Protein AF-W6TKU3-F1 (afdb_monomer_lite)

Sequence (75 aa):
MYVSYAMNCAEMIALGIATYVFSGGNLEFESLWLYLTVIFTGCLILAPFNYRYSRVILLHWLSPKIKYNAYYDKP

Foldseek 3Di:
DVLLVVVLVVLLVVQLVVQCVVVPNDPDPVCPVVSVVSSVVSCVVCVVVSVVVSVVCCCVPVPVVDDDDCVPVDD

Structure (mmCIF, N/CA/C/O backbone):
data_AF-W6TKU3-F1
#
_entry.id   AF-W6TKU3-F1
#
loop_
_atom_site.group_PDB
_atom_site.id
_atom_site.type_symbol
_atom_site.label_atom_id
_atom_site.label_alt_id
_atom_site.label_comp_id
_atom_site.label_asym_id
_atom_site.label_entity_id
_atom_site.label_seq_id
_atom_site.pdbx_PDB_ins_code
_atom_site.Cartn_x
_atom_site.Cartn_y
_atom_site.Cartn_z
_atom_site.occupancy
_atom_site.B_iso_or_equiv
_atom_site.auth_seq_id
_atom_site.auth_comp_id
_atom_site.auth_asym_id
_atom_site.auth_atom_id
_atom_site.pdbx_PDB_model_num
ATOM 1 N N . MET A 1 1 ? 10.480 1.162 -6.234 1.00 63.53 1 MET A N 1
ATOM 2 C CA . MET A 1 1 ? 10.353 1.634 -4.839 1.00 63.53 1 MET A CA 1
ATOM 3 C C . MET A 1 1 ? 9.243 2.674 -4.698 1.00 63.53 1 MET A C 1
ATOM 5 O O . MET A 1 1 ? 8.257 2.362 -4.052 1.00 63.53 1 MET A O 1
ATOM 9 N N . TYR A 1 2 ? 9.324 3.838 -5.361 1.00 66.75 2 TYR A N 1
ATOM 10 C CA . TYR A 1 2 ? 8.324 4.917 -5.217 1.00 66.75 2 TYR A CA 1
ATOM 11 C C . TYR A 1 2 ? 6.882 4.516 -5.573 1.00 66.75 2 TYR A C 1
ATOM 13 O O . TYR A 1 2 ? 5.962 4.802 -4.818 1.00 66.75 2 TYR A O 1
ATOM 21 N N . VAL A 1 3 ? 6.686 3.792 -6.681 1.00 74.25 3 VAL A N 1
ATOM 22 C CA . VAL A 1 3 ? 5.346 3.353 -7.119 1.00 74.25 3 VAL A CA 1
ATOM 23 C C . VAL A 1 3 ? 4.748 2.308 -6.169 1.00 74.25 3 VAL A C 1
ATOM 25 O O . VAL A 1 3 ? 3.560 2.349 -5.877 1.00 74.25 3 VAL A O 1
ATOM 28 N N . SER A 1 4 ? 5.565 1.383 -5.656 1.00 76.31 4 SER A N 1
ATOM 29 C CA . SER A 1 4 ? 5.104 0.353 -4.714 1.00 76.31 4 SER A CA 1
ATOM 30 C C . SER A 1 4 ? 4.712 0.971 -3.371 1.00 76.31 4 SER A C 1
ATOM 32 O O . SER A 1 4 ? 3.716 0.571 -2.782 1.00 76.31 4 SER A O 1
ATOM 34 N N . TYR A 1 5 ? 5.468 1.980 -2.923 1.00 80.06 5 TYR A N 1
ATOM 35 C CA . TYR A 1 5 ? 5.167 2.739 -1.711 1.00 80.06 5 TYR A CA 1
ATOM 36 C C . TYR A 1 5 ? 3.866 3.536 -1.847 1.00 80.06 5 TYR A C 1
ATOM 38 O O . TYR A 1 5 ? 2.996 3.438 -0.990 1.00 80.06 5 TYR A O 1
ATOM 46 N N . ALA A 1 6 ? 3.689 4.254 -2.963 1.00 83.25 6 ALA A N 1
ATOM 47 C CA . ALA A 1 6 ? 2.468 5.013 -3.226 1.00 83.25 6 ALA A CA 1
ATOM 48 C C . ALA A 1 6 ? 1.214 4.122 -3.232 1.00 83.25 6 ALA A C 1
ATOM 50 O O . ALA A 1 6 ? 0.191 4.504 -2.671 1.00 83.25 6 ALA A O 1
ATOM 51 N N . MET A 1 7 ? 1.301 2.921 -3.814 1.00 83.81 7 MET A N 1
ATOM 52 C CA . MET A 1 7 ? 0.191 1.965 -3.786 1.00 83.81 7 MET A CA 1
ATOM 53 C C . MET A 1 7 ? -0.093 1.429 -2.385 1.00 83.81 7 MET A C 1
ATOM 55 O O . MET A 1 7 ? -1.255 1.337 -2.012 1.00 83.81 7 MET A O 1
ATOM 59 N N . ASN A 1 8 ? 0.938 1.147 -1.586 1.00 84.62 8 ASN A N 1
ATOM 60 C CA . ASN A 1 8 ? 0.732 0.700 -0.213 1.00 84.62 8 ASN A CA 1
ATOM 61 C C . ASN A 1 8 ? 0.078 1.796 0.654 1.00 84.62 8 ASN A C 1
ATOM 63 O O . ASN A 1 8 ? -0.868 1.510 1.381 1.00 84.62 8 ASN A O 1
ATOM 67 N N . CYS A 1 9 ? 0.482 3.065 0.506 1.00 87.19 9 CYS A N 1
ATOM 68 C CA . CYS A 1 9 ? -0.199 4.186 1.166 1.00 87.19 9 CYS A CA 1
ATOM 69 C C . CYS A 1 9 ? -1.664 4.323 0.723 1.00 87.19 9 CYS A C 1
ATOM 71 O O . CYS A 1 9 ? -2.543 4.515 1.563 1.00 87.19 9 CYS A O 1
ATOM 73 N N . ALA A 1 10 ? -1.938 4.218 -0.582 1.00 88.25 10 ALA A N 1
ATOM 74 C CA . ALA A 1 10 ? -3.299 4.291 -1.112 1.00 88.25 10 ALA A CA 1
ATOM 75 C C . ALA A 1 10 ? -4.182 3.156 -0.573 1.00 88.25 10 ALA A C 1
ATOM 77 O O . ALA A 1 10 ? -5.337 3.381 -0.221 1.00 88.25 10 ALA A O 1
ATOM 78 N N . GLU A 1 11 ? -3.627 1.955 -0.458 1.00 88.62 11 GLU A N 1
ATOM 79 C CA . GLU A 1 11 ? -4.310 0.786 0.080 1.00 88.62 11 GLU A CA 1
ATOM 80 C C . GLU A 1 11 ? -4.608 0.911 1.574 1.00 88.6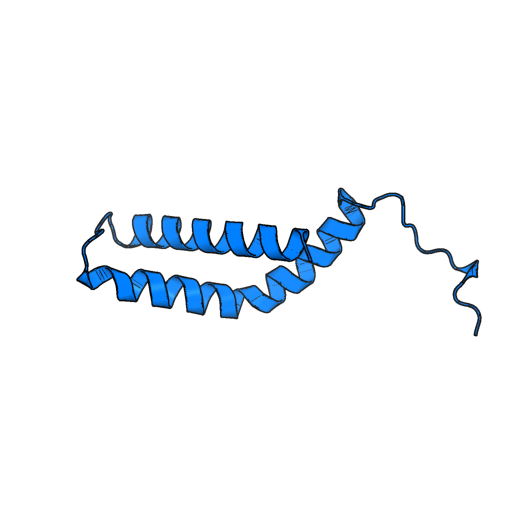2 11 GLU A C 1
ATOM 82 O O . GLU A 1 11 ? -5.733 0.644 1.987 1.00 88.62 11 GLU A O 1
ATOM 87 N N . MET A 1 12 ? -3.653 1.385 2.380 1.00 87.06 12 MET A N 1
ATOM 88 C CA . MET A 1 12 ? -3.890 1.646 3.804 1.00 87.06 12 MET A CA 1
ATOM 89 C C . MET A 1 12 ? -5.029 2.653 4.010 1.00 87.06 12 MET A C 1
ATOM 91 O O . MET A 1 12 ? -5.893 2.446 4.861 1.00 87.06 12 MET A O 1
ATOM 95 N N . ILE A 1 13 ? -5.064 3.719 3.202 1.00 90.00 13 ILE A N 1
ATOM 96 C CA . ILE A 1 13 ? -6.140 4.717 3.240 1.00 90.00 13 ILE A CA 1
ATOM 97 C C . ILE A 1 13 ? -7.469 4.092 2.801 1.00 90.00 13 ILE A C 1
ATOM 99 O O . ILE A 1 13 ? -8.479 4.267 3.480 1.00 90.00 13 ILE A O 1
ATOM 103 N N . ALA A 1 14 ? -7.479 3.336 1.701 1.00 90.62 14 ALA A N 1
ATOM 104 C CA . ALA A 1 14 ? -8.683 2.692 1.187 1.00 90.62 14 ALA A CA 1
ATOM 105 C C . ALA A 1 14 ? -9.266 1.678 2.183 1.00 90.62 14 ALA A C 1
ATOM 107 O O . ALA A 1 14 ? -10.472 1.682 2.411 1.00 90.62 14 ALA A O 1
ATOM 108 N N . LEU A 1 15 ? -8.424 0.858 2.819 1.00 90.00 15 LEU A N 1
ATOM 109 C CA . LEU A 1 15 ? -8.833 -0.088 3.859 1.00 90.00 15 LEU A CA 1
ATOM 110 C C . LEU A 1 15 ? -9.330 0.628 5.114 1.00 90.00 15 LEU A C 1
ATOM 112 O O . LEU A 1 15 ? -10.324 0.198 5.695 1.00 90.00 15 LEU A O 1
ATOM 116 N N . GLY A 1 16 ? -8.702 1.738 5.510 1.00 86.38 16 GLY A N 1
ATOM 117 C CA . GLY A 1 16 ? -9.185 2.573 6.611 1.00 86.38 16 GLY A CA 1
ATOM 118 C C . GLY A 1 16 ? -10.579 3.143 6.336 1.00 86.38 16 GLY A C 1
ATOM 119 O O . GLY A 1 16 ? -11.478 3.005 7.163 1.00 86.38 16 GLY A O 1
ATOM 120 N N . ILE A 1 17 ? -10.796 3.705 5.144 1.00 88.06 17 ILE A N 1
ATOM 121 C CA . ILE A 1 17 ? -12.107 4.227 4.724 1.00 88.06 17 ILE A CA 1
ATOM 122 C C . ILE A 1 17 ? -13.135 3.096 4.624 1.00 88.06 17 ILE A C 1
ATOM 124 O O . ILE A 1 17 ? -14.252 3.241 5.114 1.00 88.06 17 ILE A O 1
ATOM 128 N N . ALA A 1 18 ? -12.768 1.960 4.028 1.00 88.44 18 ALA A N 1
ATOM 129 C CA . ALA A 1 18 ? -13.650 0.804 3.916 1.00 88.44 18 ALA A CA 1
ATOM 130 C C . ALA A 1 18 ? -14.080 0.311 5.302 1.00 88.44 18 ALA A C 1
ATOM 132 O O . ALA A 1 18 ? -15.268 0.126 5.544 1.00 88.44 18 ALA A O 1
ATOM 133 N N . THR A 1 19 ? -13.134 0.177 6.231 1.00 88.12 19 THR A N 1
ATOM 134 C CA . THR A 1 19 ? -13.414 -0.231 7.613 1.00 88.12 19 THR A CA 1
ATOM 135 C C . THR A 1 19 ? -14.356 0.752 8.304 1.00 88.12 19 THR A C 1
ATOM 137 O O . THR A 1 19 ? -15.296 0.322 8.965 1.00 88.12 19 THR A O 1
ATOM 140 N N . TYR A 1 20 ? -14.180 2.058 8.091 1.00 85.50 20 TYR A N 1
ATOM 141 C CA . TYR A 1 20 ? -15.081 3.080 8.629 1.00 85.50 20 TYR A CA 1
ATOM 142 C C . TYR A 1 20 ? -16.507 2.974 8.092 1.00 85.50 20 TYR A C 1
ATOM 144 O O . TYR A 1 20 ? -17.468 3.004 8.865 1.00 85.50 20 TYR A O 1
ATOM 152 N N . VAL A 1 21 ? -16.650 2.790 6.779 1.00 86.88 21 VAL A N 1
ATOM 153 C CA . VAL A 1 21 ? -17.957 2.622 6.133 1.00 86.88 21 VAL A CA 1
ATOM 154 C C . VAL A 1 21 ? -18.634 1.328 6.596 1.00 86.88 21 VAL A C 1
ATOM 156 O O . VAL A 1 21 ? -19.816 1.349 6.931 1.00 86.88 21 VAL A O 1
ATOM 159 N N . PHE A 1 22 ? -17.900 0.214 6.673 1.00 84.69 22 PHE A N 1
ATOM 160 C CA . PHE A 1 22 ? -18.449 -1.080 7.094 1.00 84.69 22 PHE A CA 1
ATOM 161 C C . PHE A 1 22 ? -18.757 -1.157 8.593 1.00 84.69 22 PHE A C 1
ATOM 163 O O . PHE A 1 22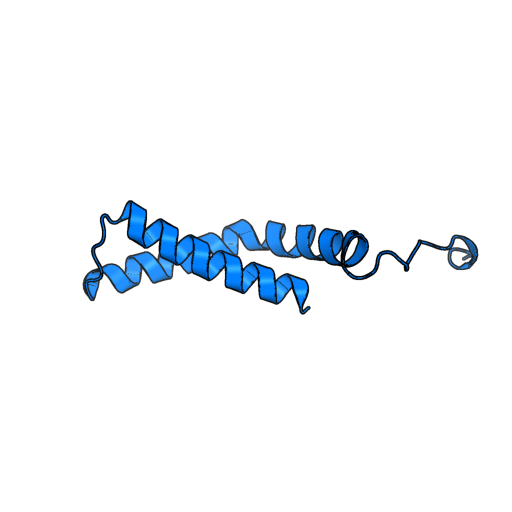 ? -19.715 -1.820 8.977 1.00 84.69 22 PHE A O 1
ATOM 170 N N . SER A 1 23 ? -17.991 -0.463 9.437 1.00 82.19 23 SER A N 1
ATOM 171 C CA . SER A 1 23 ? -18.214 -0.397 10.891 1.00 82.19 23 SER A CA 1
ATOM 172 C C . SER A 1 23 ? -19.356 0.562 11.281 1.00 82.19 23 SER A C 1
ATOM 174 O O . SER A 1 23 ? -19.675 0.721 12.460 1.00 82.19 23 SER A O 1
ATOM 176 N N . GLY A 1 24 ? -19.995 1.220 10.304 1.00 78.94 24 GLY A N 1
ATOM 177 C CA . GLY A 1 24 ? -21.148 2.093 10.535 1.00 78.94 24 GLY A CA 1
ATOM 178 C C . GLY A 1 24 ? -20.799 3.446 11.160 1.00 78.94 24 GLY A C 1
ATOM 179 O O . GLY A 1 24 ? -21.645 4.050 11.810 1.00 78.94 24 GLY A O 1
ATOM 180 N N . GLY A 1 25 ? -19.567 3.928 10.979 1.00 71.88 25 GLY A N 1
ATOM 181 C CA . GLY A 1 25 ? -19.136 5.233 11.488 1.00 71.88 25 GLY A CA 1
ATOM 182 C C . GLY A 1 25 ? -18.657 5.250 12.944 1.00 71.88 25 GLY A C 1
ATOM 183 O O . GLY A 1 25 ? -18.389 6.322 13.482 1.00 71.88 25 GLY A O 1
ATOM 184 N N . ASN A 1 26 ? -18.511 4.086 13.582 1.00 65.62 26 ASN A N 1
ATOM 185 C CA . ASN A 1 26 ? -17.993 3.996 14.946 1.00 65.62 26 ASN A CA 1
ATOM 186 C C . ASN A 1 26 ? -16.473 4.225 14.956 1.00 65.62 26 ASN A C 1
ATOM 188 O O . ASN A 1 26 ? -15.697 3.410 14.449 1.00 65.62 26 ASN A O 1
ATOM 192 N N . LEU A 1 27 ? -16.067 5.362 15.523 1.00 66.38 27 LEU A N 1
ATOM 193 C CA . LEU A 1 27 ? -14.678 5.805 15.702 1.00 66.38 27 LEU A CA 1
ATOM 194 C C . LEU A 1 27 ? -14.336 5.855 17.201 1.00 66.38 27 LEU A C 1
ATOM 196 O O . LEU A 1 27 ? -13.735 6.799 17.708 1.00 66.38 27 LEU A O 1
ATOM 200 N N . GLU A 1 28 ? -14.786 4.837 17.930 1.00 71.81 28 GLU A N 1
ATOM 201 C CA . GLU A 1 28 ? -14.514 4.683 19.357 1.00 71.81 28 GLU A CA 1
ATOM 202 C C . GLU A 1 28 ? -13.143 4.042 19.590 1.00 71.81 28 GLU A C 1
ATOM 204 O O . GLU A 1 28 ? -12.632 3.302 18.747 1.00 71.81 28 GLU A O 1
ATOM 209 N N . PHE A 1 29 ? -12.553 4.280 20.762 1.00 69.75 29 PHE A N 1
ATOM 210 C CA . PHE A 1 29 ? -11.225 3.763 21.111 1.00 69.75 29 PHE A CA 1
ATOM 211 C C . PHE A 1 29 ? -11.147 2.226 21.079 1.00 69.75 29 PHE A C 1
ATOM 213 O O . PHE A 1 29 ? -10.133 1.669 20.663 1.00 69.75 29 PHE A O 1
ATOM 220 N N . GLU A 1 30 ? -12.236 1.541 21.434 1.00 72.06 30 GLU A N 1
ATOM 221 C CA . GLU A 1 30 ? -12.365 0.076 21.366 1.00 72.06 30 GLU A CA 1
ATOM 222 C C . GLU A 1 30 ? -12.229 -0.448 19.924 1.00 72.06 30 GLU A C 1
ATOM 224 O O . GLU A 1 30 ? -11.643 -1.503 19.676 1.00 72.06 30 GLU A O 1
ATOM 229 N N . SER A 1 31 ? -12.710 0.325 18.944 1.00 75.94 31 SER A N 1
ATOM 230 C CA . SER A 1 31 ? -12.684 -0.054 17.529 1.00 75.94 31 SER A CA 1
ATOM 231 C C . SER A 1 31 ? -11.293 0.048 16.896 1.00 75.94 31 SER A C 1
ATOM 233 O O . SER A 1 31 ? -11.079 -0.504 15.818 1.00 75.94 31 SER A O 1
ATOM 235 N N . LEU A 1 32 ? -10.319 0.682 17.563 1.00 80.81 32 LEU A N 1
ATOM 236 C CA . LEU A 1 32 ? -8.959 0.880 17.045 1.00 80.81 32 LEU A CA 1
ATOM 237 C C . LEU A 1 32 ? -8.310 -0.445 16.623 1.00 80.81 32 LEU A C 1
ATOM 239 O O . LEU A 1 32 ? -7.709 -0.531 15.551 1.00 80.81 32 LEU A O 1
ATOM 243 N N . TRP A 1 33 ? -8.493 -1.500 17.419 1.00 85.19 33 TRP A N 1
ATOM 244 C CA . TRP A 1 33 ? -7.973 -2.836 17.120 1.00 85.19 33 TRP A CA 1
ATOM 245 C C . TRP A 1 33 ? -8.562 -3.435 15.841 1.00 85.19 33 TRP A C 1
ATOM 247 O O . TRP A 1 33 ? -7.863 -4.144 15.116 1.00 85.19 33 TRP A O 1
ATOM 257 N N . LEU A 1 34 ? -9.818 -3.115 15.524 1.00 85.00 34 LEU A N 1
ATOM 258 C CA . LEU A 1 34 ? -10.480 -3.553 14.298 1.00 85.00 34 LEU A CA 1
ATOM 259 C C . LEU A 1 34 ? -9.819 -2.900 13.077 1.00 85.00 34 LEU A C 1
ATOM 261 O O . LEU A 1 34 ? -9.421 -3.600 12.153 1.00 85.00 34 LEU A O 1
ATOM 265 N N . TYR A 1 35 ? -9.589 -1.586 13.098 1.00 84.12 35 TYR A N 1
ATOM 266 C CA . TYR A 1 35 ? -8.873 -0.912 12.005 1.00 84.12 35 TYR A CA 1
ATOM 267 C C . TYR A 1 35 ? -7.444 -1.425 11.851 1.00 84.12 35 TYR A C 1
ATOM 269 O O . TYR A 1 35 ? -6.989 -1.664 10.734 1.00 84.12 35 TYR A O 1
ATOM 277 N N . LEU A 1 36 ? -6.738 -1.621 12.964 1.00 87.69 36 LEU A N 1
ATOM 278 C CA . LEU A 1 36 ? -5.344 -2.053 12.948 1.00 87.69 36 LEU A CA 1
ATOM 279 C C . LEU A 1 36 ? -5.214 -3.460 12.352 1.00 87.69 36 LEU A C 1
ATOM 281 O O . LEU A 1 36 ? -4.396 -3.675 11.458 1.00 87.69 36 LEU A O 1
ATOM 285 N N . THR A 1 37 ? -6.064 -4.394 12.783 1.00 89.81 37 THR A N 1
ATOM 286 C CA . THR A 1 37 ? -6.094 -5.766 12.255 1.00 89.81 37 THR A CA 1
ATOM 287 C C . THR A 1 37 ? -6.509 -5.800 10.787 1.00 89.81 37 THR A C 1
ATOM 289 O O . THR A 1 37 ? -5.824 -6.437 9.991 1.00 89.81 37 THR A O 1
ATOM 292 N N . VAL A 1 38 ? -7.549 -5.062 10.383 1.00 90.50 38 VAL A N 1
ATOM 293 C CA . VAL A 1 38 ? -8.001 -5.024 8.981 1.00 90.50 38 VAL A CA 1
ATOM 294 C C . VAL A 1 38 ? -6.935 -4.442 8.056 1.00 90.50 38 VAL A C 1
ATOM 296 O O . VAL A 1 38 ? -6.665 -5.025 7.006 1.00 90.50 38 VAL A O 1
ATOM 299 N N . ILE A 1 39 ? -6.290 -3.336 8.438 1.00 89.56 39 ILE A N 1
ATOM 300 C CA . ILE A 1 39 ? -5.230 -2.725 7.625 1.00 89.56 39 ILE A CA 1
ATOM 301 C C . ILE A 1 39 ? -4.032 -3.675 7.508 1.00 89.56 39 ILE A C 1
ATOM 303 O O . ILE A 1 39 ? -3.544 -3.899 6.402 1.00 89.56 39 ILE A O 1
ATOM 307 N N . PHE A 1 40 ? -3.585 -4.293 8.608 1.00 90.06 40 PHE A N 1
ATOM 308 C CA . PHE A 1 40 ? -2.462 -5.238 8.568 1.00 90.06 40 PHE A CA 1
ATOM 309 C C . PHE A 1 40 ? -2.771 -6.481 7.734 1.00 90.06 40 PHE A C 1
ATOM 311 O O . PHE A 1 40 ? -1.977 -6.866 6.875 1.00 90.06 40 PHE A O 1
ATOM 318 N N . THR A 1 41 ? -3.922 -7.110 7.964 1.00 91.12 41 THR A N 1
ATOM 319 C CA . THR A 1 41 ? -4.331 -8.301 7.219 1.00 91.12 41 THR A CA 1
ATOM 320 C C . THR A 1 41 ? -4.543 -7.974 5.743 1.00 91.12 41 THR A C 1
ATOM 322 O O . THR A 1 41 ? -4.080 -8.726 4.887 1.00 91.12 41 THR A O 1
ATOM 325 N N . GLY A 1 42 ? -5.155 -6.830 5.428 1.00 88.88 42 GLY A N 1
ATOM 326 C CA . GLY A 1 42 ? -5.317 -6.358 4.056 1.00 88.88 42 GLY A CA 1
ATOM 327 C C . GLY A 1 42 ? -3.974 -6.138 3.362 1.00 88.88 42 GLY A C 1
ATOM 328 O O . GLY A 1 42 ? -3.738 -6.719 2.306 1.00 88.88 42 GLY A O 1
ATOM 329 N N . CYS A 1 43 ? -3.041 -5.417 3.989 1.00 86.94 43 CYS A N 1
ATOM 330 C CA . CYS A 1 43 ? -1.704 -5.214 3.428 1.00 86.94 43 CYS A CA 1
ATOM 331 C C . CYS A 1 43 ? -0.928 -6.524 3.225 1.00 86.94 43 CYS A C 1
ATOM 333 O O . CYS A 1 43 ? -0.185 -6.633 2.253 1.00 86.94 43 CYS A O 1
ATOM 335 N N . LEU A 1 44 ? -1.089 -7.529 4.094 1.00 86.81 44 LEU A N 1
ATOM 336 C CA . LEU A 1 44 ? -0.437 -8.833 3.918 1.00 86.81 44 LEU A CA 1
ATOM 337 C C . LEU A 1 44 ? -1.040 -9.637 2.761 1.00 86.81 44 LEU A C 1
ATOM 339 O O . LEU A 1 44 ? -0.299 -10.222 1.971 1.00 86.81 44 LEU A O 1
ATOM 343 N N . ILE A 1 45 ? -2.367 -9.645 2.628 1.00 89.69 45 ILE A N 1
ATOM 344 C CA . ILE A 1 45 ? -3.063 -10.355 1.545 1.00 89.69 45 ILE A CA 1
ATOM 345 C C . ILE A 1 45 ? -2.773 -9.703 0.190 1.00 89.69 45 ILE A C 1
ATOM 347 O O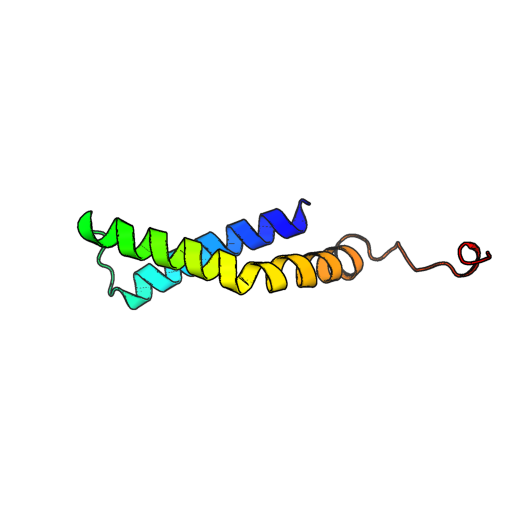 . ILE A 1 45 ? -2.550 -10.399 -0.803 1.00 89.69 45 ILE A O 1
ATOM 351 N N . LEU A 1 46 ? -2.743 -8.372 0.142 1.00 85.25 46 LEU A N 1
ATOM 352 C CA . LEU A 1 46 ? -2.490 -7.611 -1.079 1.00 85.25 46 LEU A CA 1
ATOM 353 C C . LEU A 1 46 ? -1.006 -7.294 -1.317 1.00 85.25 46 LEU A C 1
ATOM 355 O O . LEU A 1 46 ? -0.654 -6.759 -2.370 1.00 85.25 46 LEU A O 1
ATOM 359 N N . ALA A 1 47 ? -0.096 -7.705 -0.431 1.00 81.31 47 ALA A N 1
ATOM 360 C CA . ALA A 1 47 ? 1.348 -7.626 -0.657 1.00 81.31 47 ALA A CA 1
ATOM 361 C C . ALA A 1 47 ? 1.776 -8.157 -2.046 1.00 81.31 47 ALA A C 1
ATOM 363 O O . ALA A 1 47 ? 2.416 -7.406 -2.793 1.00 81.31 47 ALA A O 1
ATOM 364 N N . PRO A 1 48 ? 1.407 -9.386 -2.475 1.00 79.12 48 PRO A N 1
ATOM 365 C CA . PRO A 1 48 ? 1.768 -9.879 -3.806 1.00 79.12 48 PRO A CA 1
ATOM 366 C C . PRO A 1 48 ? 1.177 -9.031 -4.939 1.00 79.12 48 PRO A C 1
ATOM 368 O O . PRO A 1 48 ? 1.817 -8.873 -5.981 1.00 79.12 48 PRO A O 1
ATOM 371 N N . PHE A 1 49 ? -0.012 -8.453 -4.741 1.00 81.12 49 PHE A N 1
ATOM 372 C CA . PHE A 1 49 ? -0.640 -7.557 -5.708 1.00 81.12 49 PHE A CA 1
ATOM 373 C C . PHE A 1 49 ? 0.186 -6.275 -5.865 1.00 81.12 49 PHE A C 1
ATOM 375 O O . PHE A 1 49 ? 0.630 -5.956 -6.972 1.00 81.12 49 PHE A O 1
ATOM 382 N N . ASN A 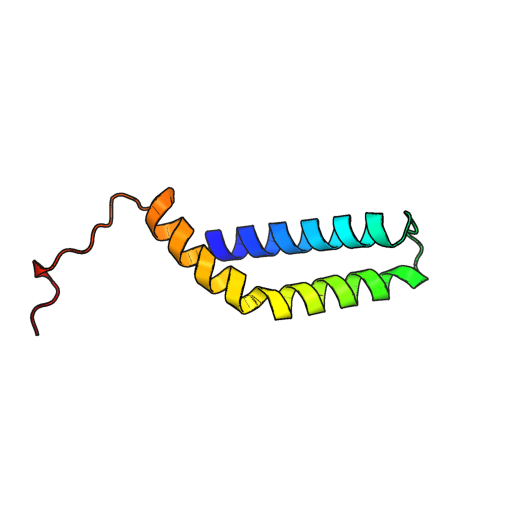1 50 ? 0.512 -5.602 -4.761 1.00 79.56 50 ASN A N 1
ATOM 383 C C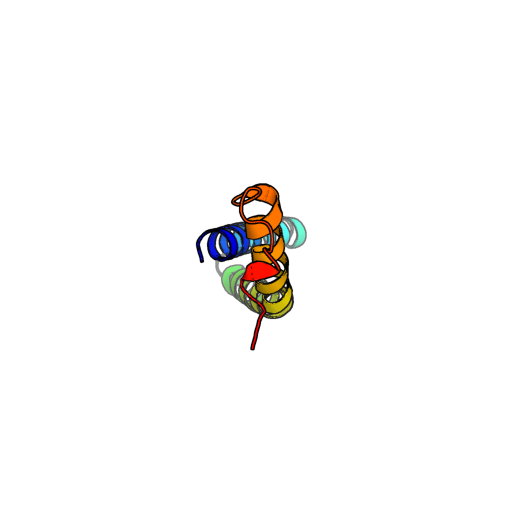A . ASN A 1 50 ? 1.311 -4.378 -4.772 1.00 79.56 50 ASN A CA 1
ATOM 384 C C . ASN A 1 50 ? 2.659 -4.561 -5.477 1.00 79.56 50 ASN A C 1
ATOM 386 O O . ASN A 1 50 ? 3.041 -3.742 -6.318 1.00 79.56 50 ASN A O 1
ATOM 390 N N . TYR A 1 51 ? 3.375 -5.655 -5.207 1.00 76.00 51 TYR A N 1
ATOM 391 C CA . TYR A 1 51 ? 4.668 -5.901 -5.852 1.00 76.00 51 TYR A CA 1
ATOM 392 C C . TYR A 1 51 ? 4.543 -6.197 -7.350 1.00 76.00 51 TYR A C 1
ATOM 394 O O . TYR A 1 51 ? 5.392 -5.771 -8.142 1.00 76.00 51 TYR A O 1
ATOM 402 N N . ARG A 1 52 ? 3.478 -6.888 -7.765 1.00 77.88 52 ARG A N 1
ATOM 403 C CA . ARG A 1 52 ? 3.280 -7.293 -9.160 1.00 77.88 52 ARG A CA 1
ATOM 404 C C . ARG A 1 52 ? 2.815 -6.125 -10.028 1.00 77.88 52 ARG A C 1
ATOM 406 O O . ARG A 1 52 ? 3.420 -5.863 -11.068 1.00 77.88 52 ARG A O 1
ATOM 413 N N . TYR A 1 53 ? 1.821 -5.366 -9.574 1.00 78.75 53 TYR A N 1
ATOM 414 C CA . TYR A 1 53 ? 1.296 -4.216 -10.316 1.00 78.75 53 TYR A CA 1
ATOM 415 C C . TYR A 1 53 ? 2.242 -3.020 -10.296 1.00 78.75 53 TYR A C 1
ATOM 417 O O . TYR A 1 53 ? 2.300 -2.270 -11.271 1.00 78.75 53 TYR A O 1
ATOM 425 N N . SER A 1 54 ? 3.081 -2.887 -9.264 1.00 78.12 54 SER A N 1
ATOM 426 C CA . SER A 1 54 ? 4.034 -1.779 -9.198 1.00 78.12 54 SER A CA 1
ATOM 427 C C . SER A 1 54 ? 5.014 -1.810 -10.362 1.00 78.12 54 SER A C 1
ATOM 429 O O . SER A 1 54 ? 5.333 -0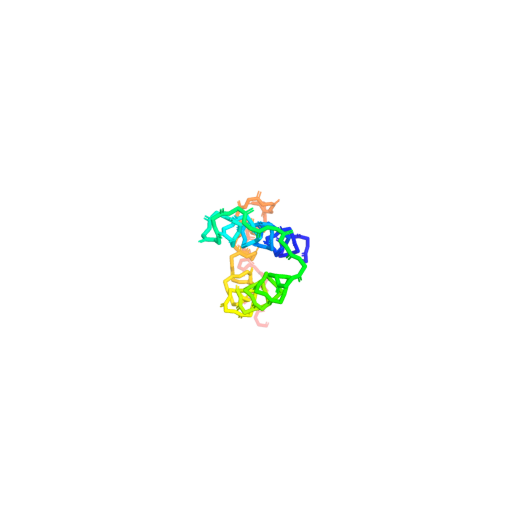.759 -10.920 1.00 78.12 54 SER A O 1
ATOM 431 N N . ARG A 1 55 ? 5.473 -3.006 -10.753 1.00 76.50 55 ARG A N 1
ATOM 432 C CA . ARG A 1 55 ? 6.378 -3.164 -11.895 1.00 76.50 55 ARG A CA 1
ATOM 433 C C . ARG A 1 55 ? 5.691 -2.873 -13.222 1.00 76.50 55 ARG A C 1
ATOM 435 O O . ARG A 1 55 ? 6.305 -2.246 -14.080 1.00 76.50 55 ARG A O 1
ATOM 442 N N . VAL A 1 56 ? 4.429 -3.274 -13.376 1.00 75.56 56 VAL A N 1
ATOM 443 C CA . VAL A 1 56 ? 3.651 -2.995 -14.591 1.00 75.56 56 VAL A CA 1
ATOM 444 C C . VAL A 1 56 ? 3.460 -1.491 -14.765 1.00 75.56 56 VAL A C 1
ATOM 446 O O . VAL A 1 56 ? 3.785 -0.970 -15.829 1.00 75.56 56 VAL A O 1
ATOM 449 N N . ILE A 1 57 ? 3.024 -0.790 -13.715 1.00 74.62 57 ILE A N 1
ATOM 450 C CA . ILE A 1 57 ? 2.808 0.664 -13.736 1.00 74.62 57 ILE A CA 1
ATOM 451 C C . ILE A 1 57 ? 4.121 1.404 -14.009 1.00 74.62 57 ILE A C 1
ATOM 453 O O . ILE A 1 57 ? 4.162 2.320 -14.828 1.00 74.62 57 ILE A O 1
ATOM 457 N N . LEU A 1 58 ? 5.218 0.991 -13.371 1.00 73.25 58 LEU A N 1
ATOM 458 C CA . LEU A 1 58 ? 6.514 1.632 -13.581 1.00 73.25 58 LEU A CA 1
ATOM 459 C C . LEU A 1 58 ? 7.001 1.489 -15.029 1.00 73.25 58 LEU A C 1
ATOM 461 O O . LEU A 1 58 ? 7.478 2.464 -15.601 1.00 73.25 58 LEU A O 1
ATOM 465 N N . LEU A 1 59 ? 6.856 0.309 -15.633 1.00 69.62 59 LEU A N 1
ATOM 466 C CA . LEU A 1 59 ? 7.307 0.059 -17.005 1.00 69.62 59 LEU A CA 1
ATOM 467 C C . LEU A 1 59 ? 6.382 0.674 -18.067 1.00 69.62 59 LEU A C 1
ATOM 469 O O . LEU A 1 59 ? 6.875 1.168 -19.075 1.00 69.62 59 LEU A O 1
ATOM 473 N N . HIS A 1 60 ? 5.063 0.675 -17.852 1.00 70.31 60 HIS A N 1
ATOM 474 C CA . HIS A 1 60 ? 4.100 1.117 -18.870 1.00 70.31 60 HIS A CA 1
ATOM 475 C C . HIS A 1 60 ? 3.726 2.598 -18.768 1.00 70.31 60 HIS A C 1
ATOM 477 O O . HIS A 1 60 ? 3.504 3.232 -19.796 1.00 70.31 60 HIS A O 1
ATOM 483 N N . TRP A 1 61 ? 3.651 3.162 -17.558 1.00 71.06 61 TRP A N 1
ATOM 484 C CA . TRP A 1 61 ? 3.252 4.559 -17.353 1.00 71.06 61 TRP A CA 1
ATOM 485 C C . TRP A 1 61 ? 4.422 5.486 -17.051 1.00 71.06 61 TRP A C 1
ATOM 487 O O . TRP A 1 61 ? 4.496 6.565 -17.631 1.00 71.06 61 TRP A O 1
ATOM 497 N N . LEU A 1 62 ? 5.336 5.090 -16.160 1.00 68.81 62 LEU A N 1
ATOM 498 C CA . LEU A 1 62 ? 6.398 5.995 -15.704 1.00 68.81 62 LEU A CA 1
ATOM 499 C C . LEU A 1 62 ? 7.637 5.982 -16.612 1.00 68.81 62 LEU A C 1
ATOM 501 O O . LEU A 1 62 ? 8.227 7.030 -16.862 1.00 68.81 62 LEU A O 1
ATOM 505 N N . SER A 1 63 ? 8.006 4.812 -17.137 1.00 67.00 63 SER A N 1
ATOM 506 C CA . SER A 1 63 ? 9.178 4.628 -18.004 1.00 67.00 63 SER A CA 1
ATOM 507 C C . SER A 1 63 ? 8.835 4.019 -19.374 1.00 67.00 63 SER A C 1
ATOM 509 O O . SER A 1 63 ? 9.480 3.055 -19.790 1.00 67.00 63 SER A O 1
ATOM 511 N N . PRO A 1 64 ? 7.901 4.605 -20.151 1.00 64.94 64 PRO A N 1
ATOM 512 C CA . PRO A 1 64 ? 7.457 4.050 -21.436 1.00 64.94 64 PRO A CA 1
ATOM 513 C C . PRO A 1 64 ? 8.548 4.044 -22.525 1.00 64.94 64 PRO A C 1
ATOM 515 O O . PRO A 1 64 ? 8.388 3.423 -23.576 1.00 64.94 64 PRO A O 1
ATOM 518 N N . LYS A 1 65 ? 9.664 4.751 -22.300 1.00 60.72 65 LYS A N 1
ATOM 519 C CA . LYS A 1 65 ? 10.810 4.812 -23.220 1.00 60.72 65 LYS A CA 1
ATOM 520 C C . LYS A 1 65 ? 11.790 3.646 -23.059 1.00 60.72 65 LYS A C 1
ATOM 522 O O . LYS A 1 65 ? 12.617 3.444 -23.944 1.00 60.72 65 LYS A O 1
ATOM 527 N N . ILE A 1 66 ? 11.716 2.881 -21.968 1.00 62.56 66 ILE A N 1
ATOM 528 C CA . ILE A 1 66 ? 12.597 1.728 -21.745 1.00 62.56 66 ILE A CA 1
ATOM 529 C C . ILE A 1 66 ? 11.960 0.520 -22.431 1.00 62.56 66 ILE A C 1
ATOM 531 O O . ILE A 1 66 ? 11.188 -0.227 -21.837 1.00 62.56 66 ILE A O 1
ATOM 535 N N . LYS A 1 67 ? 12.253 0.364 -23.724 1.00 64.69 67 LYS A N 1
ATOM 536 C CA . LYS A 1 67 ? 11.891 -0.829 -24.492 1.00 64.69 67 LYS A CA 1
ATOM 537 C C . LYS A 1 67 ? 13.028 -1.839 -24.410 1.00 64.69 67 LYS A C 1
ATOM 539 O O . LYS A 1 67 ? 14.196 -1.467 -24.500 1.00 64.69 67 LYS A O 1
ATOM 544 N N . TYR A 1 68 ? 12.673 -3.108 -24.238 1.00 68.38 68 TYR A N 1
ATOM 545 C CA . TYR A 1 68 ? 13.631 -4.207 -24.279 1.00 68.38 68 TYR A CA 1
ATOM 546 C C . TYR A 1 68 ? 14.396 -4.175 -25.612 1.00 68.38 68 TYR A C 1
ATOM 548 O O . TYR A 1 68 ? 13.788 -4.099 -26.681 1.00 68.38 68 TYR A O 1
ATOM 556 N N . ASN A 1 69 ? 15.728 -4.187 -25.536 1.00 73.44 69 ASN A N 1
ATOM 557 C CA . ASN A 1 69 ? 16.610 -4.165 -26.694 1.00 73.44 69 ASN A CA 1
ATOM 558 C C . ASN A 1 69 ? 17.369 -5.495 -26.765 1.00 73.44 69 ASN A C 1
ATOM 560 O O . ASN A 1 69 ? 18.303 -5.722 -25.997 1.00 73.44 69 ASN A O 1
ATOM 564 N N . ALA A 1 70 ? 16.969 -6.339 -27.719 1.00 74.94 70 ALA A N 1
ATOM 565 C CA . ALA A 1 70 ? 17.528 -7.672 -27.951 1.00 74.94 70 ALA A CA 1
ATOM 566 C C . ALA A 1 70 ? 19.041 -7.670 -28.247 1.00 74.94 70 ALA A C 1
ATOM 568 O O . ALA A 1 70 ? 19.690 -8.707 -28.160 1.00 74.94 70 ALA A O 1
ATOM 569 N N . TYR A 1 71 ? 19.630 -6.514 -28.574 1.00 74.75 71 TYR A N 1
ATOM 570 C CA . TYR A 1 71 ? 21.075 -6.384 -28.752 1.00 74.75 71 TYR A CA 1
ATOM 571 C C . TYR A 1 71 ? 21.874 -6.737 -27.484 1.00 74.75 71 TYR A C 1
ATOM 573 O O . TYR A 1 71 ? 22.992 -7.235 -27.600 1.00 74.75 71 TYR A O 1
ATOM 581 N N . TYR A 1 72 ? 21.304 -6.504 -26.297 1.00 72.44 72 TYR A N 1
ATOM 582 C CA . TYR A 1 72 ? 21.962 -6.748 -25.009 1.00 72.44 72 TYR A CA 1
ATOM 583 C C . TYR A 1 72 ? 21.731 -8.156 -24.440 1.00 72.44 72 TYR A C 1
ATOM 585 O O . TYR A 1 72 ? 22.270 -8.455 -23.383 1.00 72.44 72 TYR A O 1
ATOM 593 N N . ASP A 1 73 ? 20.959 -9.010 -25.120 1.00 74.81 73 ASP A N 1
ATOM 594 C CA . ASP A 1 73 ? 20.609 -10.367 -24.658 1.00 74.81 73 ASP A CA 1
ATOM 595 C C . ASP A 1 73 ? 21.467 -11.460 -25.325 1.00 74.81 73 ASP A C 1
ATOM 597 O O . ASP A 1 73 ? 21.060 -12.612 -25.470 1.00 74.81 73 ASP A O 1
ATOM 601 N N . LYS A 1 74 ? 22.658 -11.081 -25.807 1.00 71.44 74 LYS A N 1
ATOM 602 C CA . LYS A 1 74 ? 23.651 -12.027 -26.328 1.00 71.44 74 LYS A CA 1
ATOM 603 C C . LYS A 1 74 ? 24.458 -12.606 -25.152 1.00 71.44 74 LYS A C 1
ATOM 605 O O . LYS A 1 74 ? 24.792 -11.827 -24.259 1.00 71.44 74 LYS A O 1
ATOM 610 N N . PRO A 1 75 ? 24.741 -13.923 -25.153 1.00 71.81 75 PRO A N 1
ATOM 611 C CA . PRO A 1 75 ? 25.414 -14.617 -24.053 1.00 71.81 75 PRO A CA 1
ATOM 612 C C . PRO A 1 75 ? 26.846 -14.134 -23.811 1.00 71.81 75 PRO A C 1
ATOM 614 O O . PRO A 1 75 ? 27.491 -13.670 -24.782 1.00 71.81 75 PRO A O 1
#

Radius of gyration: 18.24 Å; chains: 1; bounding box: 47×21×50 Å

pLDDT: mean 78.96, std 8.43, range [60.72, 91.12]

Secondary structure (DSSP, 8-state):
-HHHHHHHHHHHHHHHHHHHHHTTT---GGGHHHHHHHHHHHHHHHHHHHHHHHHHHIIIII-TT----GGG---